Protein AF-B4E7Q7-F1 (afdb_monomer)

pLDDT: mean 87.88, std 17.63, range [42.66, 98.69]

Structure (mmCIF, N/CA/C/O backbone):
data_AF-B4E7Q7-F1
#
_entry.id   AF-B4E7Q7-F1
#
loop_
_atom_site.group_PDB
_atom_site.id
_atom_site.type_symbol
_atom_site.label_atom_id
_atom_site.label_alt_id
_atom_site.label_comp_id
_atom_site.label_asym_id
_atom_site.label_entity_id
_atom_site.label_seq_id
_atom_site.pdbx_PDB_ins_code
_atom_site.Cartn_x
_atom_site.Cartn_y
_atom_site.Cartn_z
_atom_site.occupancy
_atom_site.B_iso_or_equiv
_atom_site.auth_seq_id
_atom_site.auth_comp_id
_atom_site.auth_asym_id
_atom_site.auth_atom_id
_atom_site.pdbx_PDB_model_num
ATOM 1 N N . MET A 1 1 ? 7.189 -8.102 -40.567 1.00 42.66 1 MET A N 1
ATOM 2 C CA . MET A 1 1 ? 6.844 -7.005 -39.635 1.00 42.66 1 MET A CA 1
ATOM 3 C C . MET A 1 1 ? 6.835 -7.563 -38.219 1.00 42.66 1 MET A C 1
ATOM 5 O O . MET A 1 1 ? 5.829 -8.098 -37.774 1.00 42.66 1 MET A O 1
ATOM 9 N N . GLN A 1 2 ? 7.983 -7.545 -37.545 1.00 44.41 2 GLN A N 1
ATOM 10 C CA . GLN A 1 2 ? 8.112 -8.076 -36.191 1.00 44.41 2 GLN A CA 1
ATOM 11 C C . GLN A 1 2 ? 7.715 -6.973 -35.208 1.00 44.41 2 GLN A C 1
ATOM 13 O O . GLN A 1 2 ? 8.458 -6.017 -35.013 1.00 44.41 2 GLN A O 1
ATOM 18 N N . ARG A 1 3 ? 6.519 -7.076 -34.620 1.00 46.75 3 ARG A N 1
ATOM 19 C CA . ARG A 1 3 ? 6.116 -6.253 -33.470 1.00 46.75 3 ARG A CA 1
ATOM 20 C C . ARG A 1 3 ? 6.857 -6.760 -32.231 1.00 46.75 3 ARG A C 1
ATOM 22 O O . ARG A 1 3 ? 6.295 -7.456 -31.395 1.00 46.75 3 ARG A O 1
ATOM 29 N N . GLY A 1 4 ? 8.158 -6.492 -32.180 1.00 58.12 4 GLY A N 1
ATOM 30 C CA . GLY A 1 4 ? 8.983 -6.738 -31.005 1.00 58.12 4 GLY A CA 1
ATOM 31 C C . GLY A 1 4 ? 8.788 -5.620 -29.987 1.00 58.12 4 GLY A C 1
ATOM 32 O O . GLY A 1 4 ? 8.773 -4.445 -30.349 1.00 58.12 4 GLY A O 1
ATOM 33 N N . ARG A 1 5 ? 8.634 -5.991 -28.713 1.00 53.81 5 ARG A N 1
ATOM 34 C CA . ARG A 1 5 ? 8.703 -5.068 -27.572 1.00 53.81 5 ARG A CA 1
ATOM 35 C C . ARG A 1 5 ? 10.038 -4.303 -27.642 1.00 53.81 5 ARG A C 1
ATOM 37 O O . ARG A 1 5 ? 11.059 -4.965 -27.833 1.00 53.81 5 ARG A O 1
ATOM 44 N N . PRO A 1 6 ? 10.070 -2.964 -27.507 1.00 53.81 6 PRO A N 1
ATOM 45 C CA . PRO A 1 6 ? 11.327 -2.224 -27.558 1.00 53.81 6 PRO A CA 1
ATOM 46 C C . PRO A 1 6 ? 12.276 -2.719 -26.460 1.00 53.81 6 PRO A C 1
ATOM 48 O O . PRO A 1 6 ? 11.867 -2.937 -25.315 1.00 53.81 6 PRO A O 1
ATOM 51 N N . ALA A 1 7 ? 13.539 -2.932 -26.832 1.00 47.19 7 ALA A N 1
ATOM 52 C CA . ALA A 1 7 ? 14.590 -3.343 -25.914 1.00 47.19 7 ALA A CA 1
ATOM 53 C C . ALA A 1 7 ? 14.778 -2.256 -24.846 1.00 47.19 7 ALA A C 1
ATOM 55 O O . ALA A 1 7 ? 15.091 -1.116 -25.173 1.00 47.19 7 ALA A O 1
ATOM 56 N N . GLY A 1 8 ? 14.560 -2.614 -23.576 1.00 48.44 8 GLY A N 1
ATOM 57 C CA . GLY A 1 8 ? 14.772 -1.710 -22.443 1.00 48.44 8 GLY A CA 1
ATOM 58 C C . GLY A 1 8 ? 13.516 -1.118 -21.802 1.00 48.44 8 GLY A C 1
ATOM 59 O O . GLY A 1 8 ? 13.586 0.001 -21.307 1.00 48.44 8 GLY A O 1
ATOM 60 N N . THR A 1 9 ? 12.382 -1.831 -21.741 1.00 43.72 9 THR A N 1
ATOM 61 C CA . THR A 1 9 ? 11.231 -1.370 -20.936 1.00 43.72 9 THR A CA 1
ATOM 62 C C . THR A 1 9 ? 11.540 -1.434 -19.426 1.00 43.72 9 THR A C 1
ATOM 64 O O . THR A 1 9 ? 11.082 -2.328 -18.720 1.00 43.72 9 THR A O 1
ATOM 67 N N . ARG A 1 10 ? 12.326 -0.483 -18.914 1.00 53.53 10 ARG A N 1
ATOM 68 C CA . ARG A 1 10 ? 12.101 0.083 -17.580 1.00 53.53 10 ARG A CA 1
ATOM 69 C C . ARG A 1 10 ? 10.935 1.043 -17.781 1.00 53.53 10 ARG A C 1
ATOM 71 O O . ARG A 1 10 ? 11.117 2.104 -18.362 1.00 53.53 10 ARG A O 1
ATOM 78 N N . THR A 1 11 ? 9.724 0.573 -17.512 1.00 51.50 11 THR A N 1
ATOM 79 C CA . THR A 1 11 ? 8.485 1.299 -17.806 1.00 51.50 11 THR A CA 1
ATOM 80 C C . THR A 1 11 ? 8.547 2.699 -17.193 1.00 51.50 11 THR A C 1
ATOM 82 O O . THR A 1 11 ? 8.867 2.854 -16.018 1.00 51.50 11 THR A O 1
ATOM 85 N N . TYR A 1 12 ? 8.318 3.695 -18.040 1.00 53.69 12 TYR A N 1
ATOM 86 C CA . TYR A 1 12 ? 8.517 5.119 -17.807 1.00 53.69 12 TYR A CA 1
ATOM 87 C C . TYR A 1 12 ? 7.319 5.699 -17.049 1.00 53.69 12 TYR A C 1
ATOM 89 O O . TYR A 1 12 ? 6.546 6.446 -17.618 1.00 53.69 12 TYR A O 1
ATOM 97 N N . GLU A 1 13 ? 7.134 5.287 -15.797 1.00 60.00 13 GLU A N 1
ATOM 98 C CA . GLU A 1 13 ? 6.242 5.940 -14.825 1.00 60.00 13 GLU A CA 1
ATOM 99 C C . GLU A 1 13 ? 6.869 5.792 -13.428 1.00 60.00 13 GLU A C 1
ATOM 101 O O . GLU A 1 13 ? 6.316 5.160 -12.528 1.00 60.00 13 GLU A O 1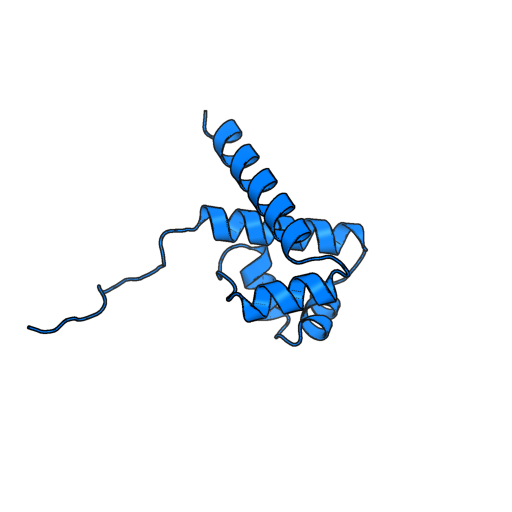
ATOM 106 N N . SER A 1 14 ? 8.095 6.308 -13.264 1.00 76.31 14 SER A N 1
ATOM 107 C CA . SER A 1 14 ? 8.796 6.280 -11.972 1.00 76.31 14 SER A CA 1
ATOM 108 C C . SER A 1 14 ? 8.062 7.082 -10.903 1.00 76.31 14 SER A C 1
ATOM 110 O O . SER A 1 14 ? 8.093 6.688 -9.742 1.00 76.31 14 SER A O 1
ATOM 112 N N . GLU A 1 15 ? 7.386 8.163 -11.292 1.00 89.38 15 GLU A N 1
ATOM 113 C CA . GLU A 1 15 ? 6.668 9.032 -10.358 1.00 89.38 15 GLU A CA 1
ATOM 114 C C . GLU A 1 15 ? 5.390 8.382 -9.821 1.00 89.38 15 GLU A C 1
ATOM 116 O O . GLU A 1 15 ? 5.319 8.204 -8.608 1.00 89.38 15 GLU A O 1
ATOM 121 N N . PRO A 1 16 ? 4.447 7.861 -10.639 1.00 92.75 16 PRO A N 1
ATOM 122 C CA . PRO A 1 16 ? 3.293 7.127 -10.109 1.00 92.75 16 PRO A CA 1
ATOM 123 C C . PRO A 1 16 ? 3.673 5.937 -9.227 1.00 92.75 16 PRO A C 1
ATOM 125 O O . PRO A 1 16 ? 3.037 5.691 -8.202 1.00 92.75 16 PRO A O 1
ATOM 128 N N . ALA A 1 17 ? 4.733 5.204 -9.588 1.00 93.56 17 ALA A N 1
ATOM 129 C CA . ALA A 1 17 ? 5.223 4.104 -8.766 1.00 93.56 17 ALA A CA 1
ATOM 130 C C . ALA A 1 17 ? 5.793 4.595 -7.425 1.00 93.56 17 ALA A C 1
ATOM 132 O O . ALA A 1 17 ? 5.538 3.971 -6.392 1.00 93.56 17 ALA A O 1
ATOM 133 N N . ARG A 1 18 ? 6.547 5.704 -7.425 1.00 95.06 18 ARG A N 1
ATOM 134 C CA . ARG A 1 18 ? 7.096 6.323 -6.212 1.00 95.06 18 ARG A CA 1
ATOM 135 C C . ARG A 1 18 ? 5.988 6.872 -5.323 1.00 95.06 18 ARG A C 1
ATOM 137 O O . ARG A 1 18 ? 5.927 6.472 -4.163 1.00 95.06 18 ARG A O 1
ATOM 144 N N . ALA A 1 19 ? 5.090 7.682 -5.873 1.00 96.62 19 ALA A N 1
ATOM 145 C CA . ALA A 1 19 ? 3.943 8.250 -5.179 1.00 96.62 19 ALA A CA 1
ATOM 146 C C . ALA A 1 19 ? 3.069 7.158 -4.544 1.00 96.62 19 ALA A C 1
ATOM 148 O O . ALA A 1 19 ? 2.747 7.218 -3.356 1.00 96.62 19 ALA A O 1
ATOM 149 N N . PHE A 1 20 ? 2.771 6.086 -5.290 1.00 97.50 20 PHE A N 1
ATOM 150 C CA . PHE A 1 20 ? 2.030 4.944 -4.753 1.00 97.50 20 PHE A CA 1
ATOM 151 C C . PHE A 1 20 ? 2.801 4.256 -3.618 1.00 97.50 20 PHE A C 1
ATOM 153 O O . PHE A 1 20 ? 2.230 3.907 -2.583 1.00 97.50 20 PHE A O 1
ATOM 160 N N . GLY A 1 21 ? 4.109 4.056 -3.797 1.00 97.88 21 GLY A N 1
ATOM 161 C CA . GLY A 1 21 ? 4.979 3.466 -2.786 1.00 97.88 21 GLY A CA 1
ATOM 162 C C . GLY A 1 21 ? 5.007 4.263 -1.481 1.00 97.88 21 GLY A C 1
ATOM 163 O O . GLY A 1 21 ? 4.895 3.670 -0.403 1.00 97.88 21 GLY A O 1
ATOM 164 N N . VAL A 1 22 ? 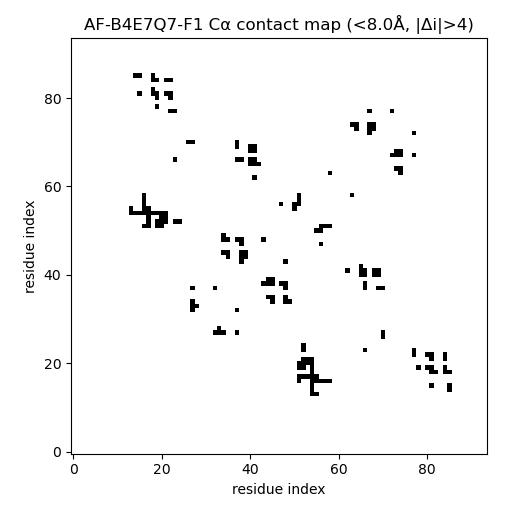5.093 5.593 -1.576 1.00 98.25 22 VAL A N 1
ATOM 165 C CA . VAL A 1 22 ? 5.031 6.510 -0.430 1.00 98.25 22 VAL A CA 1
ATOM 166 C C . VAL A 1 22 ? 3.667 6.420 0.248 1.00 98.25 22 VAL A C 1
ATOM 168 O O . VAL A 1 22 ? 3.625 6.130 1.442 1.00 98.25 22 VAL A O 1
ATOM 171 N N . ALA A 1 23 ? 2.565 6.523 -0.501 1.00 98.50 23 ALA A N 1
ATOM 172 C CA . ALA A 1 23 ? 1.211 6.425 0.050 1.00 98.50 23 ALA A CA 1
ATOM 173 C C . ALA A 1 23 ? 0.976 5.104 0.812 1.00 98.50 23 ALA A C 1
ATOM 175 O O . ALA A 1 23 ? 0.426 5.094 1.917 1.00 98.50 23 ALA A O 1
ATOM 176 N N . VAL A 1 24 ? 1.446 3.972 0.269 1.00 98.69 24 VAL A N 1
ATOM 177 C CA . VAL A 1 24 ? 1.392 2.671 0.960 1.00 98.69 24 VAL A CA 1
ATOM 178 C C . VAL A 1 24 ? 2.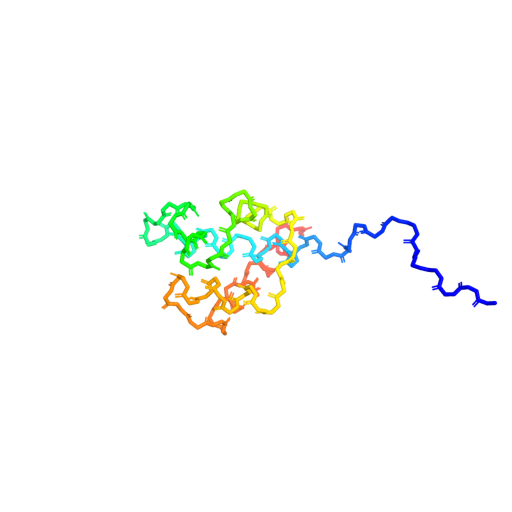221 2.687 2.239 1.00 98.69 24 VAL A C 1
ATOM 180 O O . VAL A 1 24 ? 1.753 2.226 3.283 1.00 98.69 24 VAL A O 1
ATOM 183 N N . ARG A 1 25 ? 3.453 3.202 2.173 1.00 98.69 25 ARG A N 1
ATOM 184 C CA . ARG A 1 25 ? 4.360 3.255 3.320 1.00 98.69 25 ARG A CA 1
ATOM 185 C C . ARG A 1 25 ? 3.784 4.113 4.441 1.00 98.69 25 ARG A C 1
ATOM 187 O O . ARG A 1 25 ? 3.797 3.664 5.584 1.00 98.69 25 ARG A O 1
ATOM 194 N N . GLU A 1 26 ? 3.274 5.297 4.125 1.00 98.50 26 GLU A N 1
ATOM 195 C CA . GLU A 1 26 ? 2.672 6.218 5.088 1.00 98.50 26 GLU A CA 1
ATOM 196 C C . GLU A 1 26 ? 1.464 5.586 5.770 1.00 98.50 26 GLU A C 1
ATOM 198 O O . GLU A 1 26 ? 1.456 5.461 6.999 1.00 98.50 26 GLU A O 1
ATOM 203 N N . ALA A 1 27 ? 0.508 5.076 4.985 1.00 98.44 27 ALA A N 1
ATOM 204 C CA . ALA A 1 27 ? -0.678 4.398 5.499 1.00 98.44 27 ALA A CA 1
ATOM 205 C C . ALA A 1 27 ? -0.317 3.195 6.384 1.00 98.44 27 ALA A C 1
ATOM 207 O O . ALA A 1 27 ? -0.937 2.978 7.429 1.00 98.44 27 ALA A O 1
ATOM 208 N N . ARG A 1 28 ? 0.716 2.430 6.003 1.00 98.50 28 ARG A N 1
ATOM 209 C CA . ARG A 1 28 ? 1.230 1.310 6.797 1.00 98.50 28 ARG A CA 1
ATOM 210 C C . ARG A 1 28 ? 1.818 1.790 8.124 1.00 98.50 28 ARG A C 1
ATOM 212 O O . ARG A 1 28 ? 1.508 1.230 9.176 1.00 98.50 28 ARG A O 1
ATOM 219 N N . THR A 1 29 ? 2.690 2.797 8.091 1.00 98.31 29 THR A N 1
ATOM 220 C CA . THR A 1 29 ? 3.370 3.298 9.295 1.00 98.31 29 THR A CA 1
ATOM 221 C C . THR A 1 29 ? 2.436 4.032 10.249 1.00 98.31 29 THR A C 1
ATOM 223 O O . THR A 1 29 ? 2.614 3.898 11.456 1.00 98.31 29 THR A O 1
ATOM 226 N N . ALA A 1 30 ? 1.404 4.712 9.743 1.00 97.81 30 ALA A N 1
ATOM 227 C CA . ALA A 1 30 ? 0.369 5.348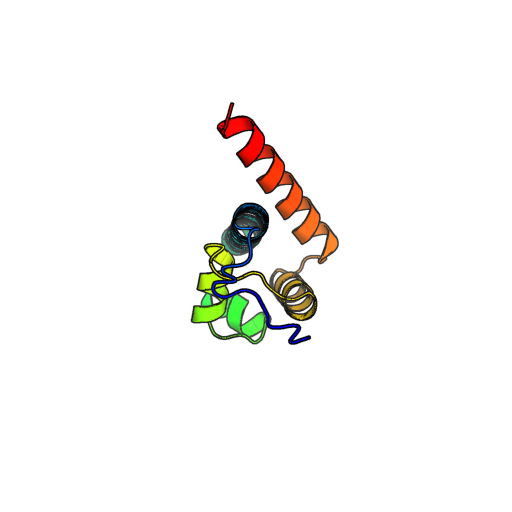 10.559 1.00 97.81 30 ALA A CA 1
ATOM 228 C C . ALA A 1 30 ? -0.407 4.331 11.417 1.00 97.81 30 ALA A C 1
ATOM 230 O O . ALA A 1 30 ? -0.877 4.658 12.501 1.00 97.81 30 ALA A O 1
ATOM 231 N N . GLN A 1 31 ? -0.488 3.079 10.958 1.00 96.25 31 GLN A N 1
ATOM 232 C CA . GLN A 1 31 ? -1.095 1.961 11.686 1.00 96.25 31 GLN A CA 1
ATOM 233 C C . GLN A 1 31 ? -0.087 1.167 12.537 1.00 96.25 31 GLN A C 1
ATOM 235 O O . GLN A 1 31 ? -0.448 0.154 13.132 1.00 96.25 31 GLN A O 1
ATOM 240 N N . GLY A 1 32 ? 1.190 1.568 12.574 1.00 97.31 32 GLY A N 1
ATOM 241 C CA . GLY A 1 32 ? 2.244 0.839 13.288 1.00 97.31 32 GLY A CA 1
ATOM 242 C C . GLY A 1 32 ? 2.569 -0.539 12.696 1.00 97.31 32 GLY A C 1
ATOM 243 O O . GLY A 1 32 ? 3.195 -1.365 13.359 1.00 97.31 32 GLY A O 1
ATOM 244 N N . LEU A 1 33 ? 2.153 -0.813 11.455 1.00 97.44 33 LEU A N 1
ATOM 245 C CA . LEU A 1 33 ? 2.335 -2.119 10.828 1.00 97.44 33 LEU A CA 1
ATOM 246 C C . LEU A 1 33 ? 3.770 -2.295 10.327 1.00 97.44 33 LEU A C 1
ATOM 248 O O . LEU A 1 33 ? 4.317 -1.451 9.611 1.00 97.44 33 LEU A O 1
ATOM 252 N N . ALA A 1 34 ? 4.370 -3.446 10.627 1.00 98.06 34 ALA A N 1
ATOM 253 C CA . ALA A 1 34 ? 5.600 -3.860 9.968 1.00 98.06 34 ALA A CA 1
ATOM 254 C C . ALA A 1 34 ? 5.328 -4.217 8.497 1.00 98.06 34 ALA A C 1
ATOM 256 O O . ALA A 1 34 ? 4.254 -4.690 8.129 1.00 98.06 34 ALA A O 1
ATOM 257 N N . GLN A 1 35 ? 6.338 -4.038 7.649 1.00 97.69 35 GLN A N 1
ATOM 258 C CA . GLN A 1 35 ? 6.242 -4.346 6.220 1.00 97.69 35 GLN A CA 1
ATOM 259 C C . GLN A 1 35 ? 5.898 -5.822 5.948 1.00 97.69 35 GLN A C 1
ATOM 261 O O . GLN A 1 35 ? 5.189 -6.131 4.996 1.00 97.69 35 GLN A O 1
ATOM 266 N N . GLU A 1 36 ? 6.401 -6.733 6.783 1.00 98.38 36 GLU A N 1
ATOM 267 C CA . GLU A 1 36 ? 6.095 -8.165 6.709 1.00 98.38 36 GLU A CA 1
ATOM 268 C C . GLU A 1 36 ? 4.616 -8.455 6.975 1.00 98.38 36 GLU A C 1
ATOM 270 O O . GLU A 1 36 ? 4.011 -9.212 6.223 1.00 98.38 36 GLU A O 1
ATOM 275 N N . VAL A 1 37 ? 4.018 -7.769 7.953 1.00 98.50 37 VAL A N 1
ATOM 276 C CA . VAL A 1 37 ? 2.599 -7.925 8.302 1.00 98.50 37 VAL A CA 1
ATOM 277 C C . VAL A 1 37 ? 1.708 -7.494 7.139 1.00 98.50 37 VAL A C 1
ATOM 279 O O . VAL A 1 37 ? 0.824 -8.242 6.727 1.00 98.50 37 VAL A O 1
ATOM 282 N N . LEU A 1 38 ? 1.971 -6.327 6.542 1.00 98.56 38 LEU A N 1
ATOM 283 C CA . LEU A 1 38 ? 1.195 -5.888 5.380 1.00 98.56 38 LEU A CA 1
ATOM 284 C C . LEU A 1 38 ? 1.405 -6.817 4.174 1.00 98.56 38 LEU A C 1
ATOM 286 O O . LEU A 1 38 ? 0.469 -7.076 3.419 1.00 98.56 38 LEU A O 1
ATOM 290 N N . ALA A 1 39 ? 2.621 -7.332 3.977 1.00 98.50 39 ALA A N 1
ATOM 291 C CA . ALA A 1 39 ? 2.904 -8.265 2.891 1.00 98.50 39 ALA A CA 1
ATOM 292 C C . ALA A 1 39 ? 2.123 -9.576 3.050 1.00 98.50 39 ALA A C 1
ATOM 294 O O . ALA A 1 39 ? 1.550 -10.055 2.073 1.00 98.50 39 ALA A O 1
ATOM 295 N N . GLU A 1 40 ? 2.041 -10.111 4.270 1.00 98.38 40 GLU A N 1
ATOM 296 C CA . GLU A 1 40 ? 1.233 -11.286 4.601 1.00 98.38 40 GLU A CA 1
ATOM 297 C C . GLU A 1 40 ? -0.259 -11.033 4.341 1.00 98.38 40 GLU A C 1
ATOM 299 O O . GLU A 1 40 ? -0.898 -11.801 3.622 1.00 98.38 40 GLU A O 1
ATOM 304 N N . GLN A 1 41 ? -0.799 -9.910 4.823 1.00 97.75 41 GLN A N 1
ATOM 305 C CA . GLN A 1 41 ? -2.199 -9.523 4.603 1.00 97.75 41 GLN A CA 1
ATOM 306 C C . GLN A 1 41 ? -2.527 -9.321 3.116 1.00 97.75 41 GLN A C 1
ATOM 308 O O . GLN A 1 41 ? -3.591 -9.721 2.636 1.00 97.75 41 GLN A O 1
ATOM 313 N N . ALA A 1 42 ? -1.594 -8.740 2.362 1.00 97.56 42 ALA A N 1
ATOM 314 C CA . ALA A 1 42 ? -1.687 -8.600 0.916 1.00 97.56 42 ALA A CA 1
ATOM 315 C C . ALA A 1 42 ? -1.327 -9.901 0.173 1.00 97.56 42 ALA A C 1
ATOM 317 O O . ALA A 1 42 ? -1.464 -9.948 -1.046 1.00 97.56 42 ALA A O 1
ATOM 318 N N . GLY A 1 43 ? -0.895 -10.958 0.871 1.00 97.69 43 GLY A N 1
ATOM 319 C CA . GLY A 1 43 ? -0.426 -12.255 0.371 1.00 97.69 43 GLY A CA 1
ATOM 320 C C . GLY A 1 43 ? 0.643 -12.166 -0.723 1.00 97.69 43 GLY A C 1
ATOM 321 O O . GLY A 1 43 ? 0.529 -12.813 -1.771 1.00 97.69 43 GLY A O 1
ATOM 322 N N . ILE A 1 44 ? 1.659 -11.340 -0.490 1.00 97.62 44 ILE A N 1
ATOM 323 C CA . ILE A 1 44 ? 2.865 -11.231 -1.312 1.00 97.62 44 ILE A CA 1
ATOM 324 C C . ILE A 1 44 ? 4.117 -11.399 -0.451 1.00 97.62 44 ILE A C 1
ATOM 326 O O . ILE A 1 44 ? 4.083 -11.273 0.767 1.00 97.62 44 ILE A O 1
ATOM 330 N N . ALA A 1 45 ? 5.261 -11.641 -1.089 1.00 98.12 45 ALA A N 1
ATOM 331 C CA . ALA A 1 45 ? 6.533 -11.653 -0.378 1.00 98.12 45 ALA A CA 1
ATOM 332 C C . ALA A 1 45 ? 6.860 -10.269 0.214 1.00 98.12 45 ALA A C 1
ATOM 334 O O . ALA A 1 45 ? 6.725 -9.250 -0.470 1.00 98.12 45 ALA A O 1
ATOM 335 N N . ARG A 1 46 ? 7.410 -10.237 1.437 1.00 98.00 46 ARG A N 1
ATOM 336 C CA . ARG A 1 46 ? 7.948 -9.022 2.083 1.00 98.00 46 ARG A CA 1
ATOM 337 C C . ARG A 1 46 ? 8.865 -8.229 1.149 1.00 98.00 46 ARG A C 1
ATOM 339 O O . ARG A 1 46 ? 8.772 -7.007 1.068 1.00 98.00 46 ARG A O 1
ATOM 346 N N . SER A 1 47 ? 9.752 -8.916 0.426 1.00 97.50 47 SER A N 1
ATOM 347 C CA . SER A 1 47 ? 10.666 -8.283 -0.531 1.00 97.50 47 SER A CA 1
ATOM 348 C C . SER A 1 47 ? 9.917 -7.557 -1.650 1.00 97.50 47 SER A C 1
ATOM 350 O O . SER A 1 47 ? 10.326 -6.463 -2.024 1.00 97.50 47 SER A O 1
ATOM 352 N N . HIS A 1 48 ? 8.801 -8.111 -2.134 1.00 97.31 48 HIS A N 1
ATOM 353 C CA . HIS A 1 48 ? 7.963 -7.474 -3.147 1.00 97.31 48 HIS A CA 1
ATOM 354 C C . HIS A 1 48 ? 7.254 -6.236 -2.591 1.00 97.31 48 HIS A C 1
ATOM 356 O O . HIS A 1 48 ? 7.318 -5.191 -3.228 1.00 97.31 48 HIS A O 1
ATOM 362 N N . MET A 1 49 ? 6.701 -6.311 -1.372 1.00 98.31 49 MET A N 1
ATOM 363 C CA . MET A 1 49 ? 6.156 -5.133 -0.678 1.00 98.31 49 MET A CA 1
ATOM 364 C C . MET A 1 49 ? 7.196 -4.010 -0.586 1.00 98.31 49 MET A C 1
ATOM 366 O O . MET A 1 49 ? 6.893 -2.849 -0.813 1.00 98.31 49 MET A O 1
ATOM 370 N N . GLY A 1 50 ? 8.461 -4.359 -0.335 1.00 97.88 50 GLY A N 1
ATOM 371 C CA . GLY A 1 50 ? 9.528 -3.364 -0.209 1.00 97.88 50 GLY A CA 1
ATOM 372 C C . GLY A 1 50 ? 9.876 -2.687 -1.520 1.00 97.88 50 GLY A C 1
ATOM 373 O O . GLY A 1 50 ? 10.170 -1.500 -1.527 1.00 97.88 50 GLY A O 1
ATOM 374 N N . LYS A 1 51 ? 9.850 -3.436 -2.625 1.00 96.62 51 LYS A N 1
ATOM 375 C CA . LYS A 1 51 ? 10.046 -2.867 -3.962 1.00 96.62 51 LYS A CA 1
ATOM 376 C C . LYS A 1 51 ? 8.908 -1.914 -4.329 1.00 96.62 51 LYS A C 1
ATOM 378 O O . LYS A 1 51 ? 9.167 -0.891 -4.946 1.00 96.62 51 LYS A O 1
ATOM 383 N N . ILE A 1 52 ? 7.681 -2.227 -3.912 1.00 97.06 52 ILE A N 1
ATOM 384 C CA . ILE A 1 52 ? 6.510 -1.362 -4.107 1.00 97.06 52 ILE A CA 1
ATOM 385 C C . ILE A 1 52 ? 6.650 -0.079 -3.285 1.00 97.06 52 ILE A C 1
ATOM 387 O O . ILE A 1 52 ? 6.583 0.998 -3.856 1.00 97.06 52 ILE A O 1
ATOM 391 N N . GLU A 1 53 ? 6.943 -0.172 -1.983 1.00 97.75 53 GLU A N 1
ATOM 392 C CA . GLU A 1 53 ? 7.120 1.010 -1.115 1.00 97.75 53 GLU A CA 1
ATOM 393 C C . GLU A 1 53 ? 8.270 1.936 -1.550 1.00 97.75 53 GLU A C 1
ATOM 395 O O . GLU A 1 53 ? 8.290 3.106 -1.184 1.00 97.75 53 GLU A O 1
ATOM 400 N N . ARG A 1 54 ? 9.240 1.425 -2.320 1.00 96.00 54 ARG A N 1
ATOM 401 C CA . ARG A 1 54 ? 10.338 2.216 -2.902 1.00 96.00 54 ARG A CA 1
ATOM 402 C C . ARG A 1 54 ? 10.074 2.688 -4.336 1.00 96.00 54 ARG A C 1
ATOM 404 O O . ARG A 1 54 ? 10.962 3.286 -4.932 1.00 96.00 54 ARG A O 1
ATOM 411 N N . GLY A 1 55 ? 8.912 2.381 -4.915 1.00 94.31 55 GLY A N 1
ATOM 412 C CA . GLY A 1 55 ? 8.588 2.716 -6.306 1.00 94.31 55 GLY A CA 1
ATOM 413 C C . GLY A 1 55 ? 9.398 1.950 -7.358 1.00 94.31 55 GLY A C 1
ATOM 414 O O . GLY A 1 55 ? 9.379 2.292 -8.534 1.00 94.31 55 GLY A O 1
ATOM 415 N N . GLU A 1 56 ? 10.104 0.884 -6.975 1.00 93.00 56 GLU A N 1
ATOM 416 C CA . GLU A 1 56 ? 10.8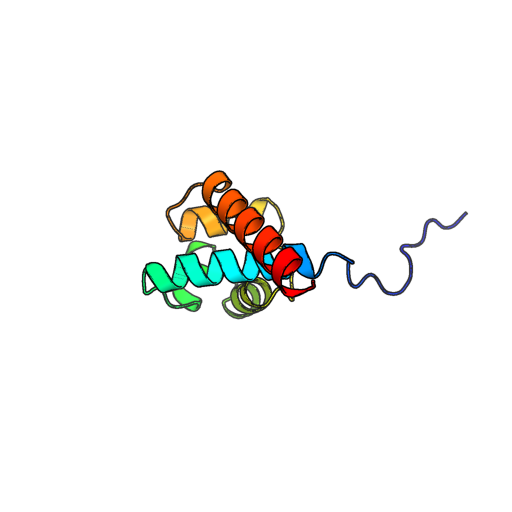83 0.053 -7.904 1.00 93.00 56 GLU A CA 1
ATOM 417 C C . GLU A 1 56 ? 9.977 -0.848 -8.758 1.00 93.00 56 GLU A C 1
ATOM 419 O O . GLU A 1 56 ? 10.392 -1.342 -9.807 1.00 93.00 56 GLU A O 1
ATOM 424 N N . HIS A 1 57 ? 8.757 -1.115 -8.283 1.00 91.12 57 HIS A N 1
ATOM 425 C CA . HIS A 1 57 ? 7.781 -1.999 -8.910 1.00 91.12 57 HIS A CA 1
ATOM 426 C C . HIS A 1 57 ? 6.394 -1.354 -8.918 1.00 91.12 57 HIS A C 1
ATOM 428 O O . HIS A 1 57 ? 5.837 -1.084 -7.855 1.00 91.12 57 HIS A O 1
ATOM 434 N N . MET A 1 58 ? 5.798 -1.226 -10.107 1.00 91.31 58 MET A N 1
ATOM 435 C CA . MET A 1 58 ? 4.400 -0.822 -10.237 1.00 91.31 58 MET A CA 1
ATOM 436 C C . MET A 1 58 ? 3.473 -2.018 -9.952 1.00 91.31 58 MET A C 1
ATOM 438 O O . MET A 1 58 ? 3.556 -3.033 -10.657 1.00 91.31 58 MET A O 1
ATOM 442 N N . PRO A 1 59 ? 2.600 -1.955 -8.933 1.00 93.62 59 PRO A N 1
ATOM 443 C CA . PRO A 1 59 ? 1.646 -3.022 -8.662 1.00 93.62 59 PRO A CA 1
ATOM 444 C C . PRO A 1 59 ? 0.575 -3.112 -9.751 1.00 93.62 59 PRO A C 1
ATOM 446 O O . PRO A 1 59 ? 0.155 -2.122 -10.343 1.00 93.62 59 PRO A O 1
ATOM 449 N N . THR A 1 60 ? 0.076 -4.324 -9.986 1.00 95.31 60 THR A N 1
ATOM 450 C CA . THR A 1 60 ? -1.122 -4.528 -10.809 1.00 95.31 60 THR A CA 1
ATOM 451 C C . THR A 1 60 ? -2.378 -4.146 -10.026 1.00 95.31 60 THR A C 1
ATOM 453 O O . THR A 1 60 ? -2.366 -4.139 -8.795 1.00 95.31 60 THR A O 1
ATOM 456 N N . LEU A 1 61 ? -3.502 -3.933 -10.718 1.00 97.00 61 LEU A N 1
ATOM 457 C CA . LEU A 1 61 ? -4.794 -3.648 -10.078 1.00 97.00 61 LEU A CA 1
ATOM 458 C C . LEU A 1 61 ? -5.160 -4.669 -8.986 1.00 97.00 61 LEU A C 1
ATOM 460 O O . LEU A 1 61 ? -5.595 -4.295 -7.900 1.00 97.00 61 LEU A O 1
ATOM 464 N N . VAL A 1 62 ? -4.932 -5.962 -9.242 1.00 97.75 62 VAL A N 1
ATOM 465 C CA . VAL A 1 62 ? -5.168 -7.028 -8.253 1.00 97.75 62 VAL A CA 1
ATOM 466 C C . VAL A 1 62 ? -4.355 -6.788 -6.984 1.00 97.75 62 VAL A C 1
ATOM 468 O O . VAL A 1 62 ? -4.852 -7.001 -5.880 1.00 97.75 62 VAL A O 1
ATOM 471 N N . LEU A 1 63 ? -3.107 -6.348 -7.129 1.00 97.69 63 LEU A N 1
ATOM 472 C CA . LEU A 1 63 ? -2.241 -6.100 -5.991 1.00 97.69 63 LEU A CA 1
ATOM 473 C C . LEU A 1 63 ? -2.633 -4.826 -5.238 1.00 97.69 63 LEU A C 1
ATOM 475 O O . LEU A 1 63 ? -2.654 -4.855 -4.014 1.00 97.69 63 LEU A O 1
ATOM 479 N N . ILE A 1 64 ? -3.037 -3.767 -5.944 1.00 98.50 64 ILE A N 1
ATOM 480 C CA . ILE A 1 64 ? -3.578 -2.542 -5.333 1.00 98.50 64 ILE A CA 1
ATOM 481 C C . ILE A 1 64 ? -4.779 -2.877 -4.438 1.00 98.50 64 ILE A C 1
ATOM 483 O O . ILE A 1 64 ? -4.805 -2.492 -3.271 1.00 98.50 64 ILE A O 1
ATOM 487 N N . LEU A 1 65 ? -5.735 -3.671 -4.936 1.00 98.69 65 LEU A N 1
ATOM 488 C CA . LEU A 1 65 ? -6.910 -4.092 -4.161 1.00 98.69 65 LEU A CA 1
ATOM 489 C C . LEU A 1 65 ? -6.532 -4.903 -2.910 1.00 98.69 65 LEU A C 1
ATOM 491 O O . LEU A 1 65 ? -7.139 -4.738 -1.852 1.00 98.69 65 LEU A O 1
ATOM 495 N N . ARG A 1 66 ? -5.522 -5.776 -3.011 1.00 98.56 66 ARG A N 1
ATOM 496 C CA . ARG A 1 66 ? -5.036 -6.587 -1.880 1.00 98.56 66 ARG A CA 1
ATOM 497 C C . ARG A 1 66 ? -4.299 -5.747 -0.843 1.00 98.56 66 ARG A C 1
ATOM 499 O O . ARG A 1 66 ? -4.505 -5.962 0.347 1.00 98.56 66 ARG A O 1
ATOM 506 N N . ILE A 1 67 ? -3.478 -4.795 -1.285 1.00 98.69 67 ILE A N 1
ATOM 507 C CA . ILE A 1 67 ? -2.768 -3.861 -0.407 1.00 98.69 67 ILE A CA 1
ATOM 508 C C . ILE A 1 67 ? -3.770 -2.975 0.332 1.00 98.69 67 ILE A C 1
ATOM 510 O O . ILE A 1 67 ? -3.703 -2.903 1.553 1.00 98.69 67 ILE A O 1
ATOM 514 N N . ALA A 1 68 ? -4.742 -2.385 -0.369 1.00 98.62 68 ALA A N 1
ATOM 515 C CA . ALA A 1 68 ? -5.790 -1.577 0.254 1.00 98.62 68 ALA A CA 1
ATOM 516 C C . ALA A 1 68 ? -6.574 -2.377 1.309 1.00 98.62 68 ALA A C 1
ATOM 518 O O . ALA A 1 68 ? -6.759 -1.916 2.433 1.00 98.62 68 ALA A O 1
ATOM 519 N N . LYS A 1 69 ? -6.936 -3.630 0.990 1.00 98.38 69 LYS A N 1
ATOM 520 C CA . LYS A 1 69 ? -7.563 -4.541 1.957 1.00 98.38 69 LYS A CA 1
ATOM 521 C C . LYS A 1 69 ? -6.674 -4.795 3.181 1.00 98.38 69 LYS A C 1
ATOM 523 O O . LYS A 1 69 ? -7.191 -4.782 4.293 1.00 98.38 69 LYS A O 1
ATOM 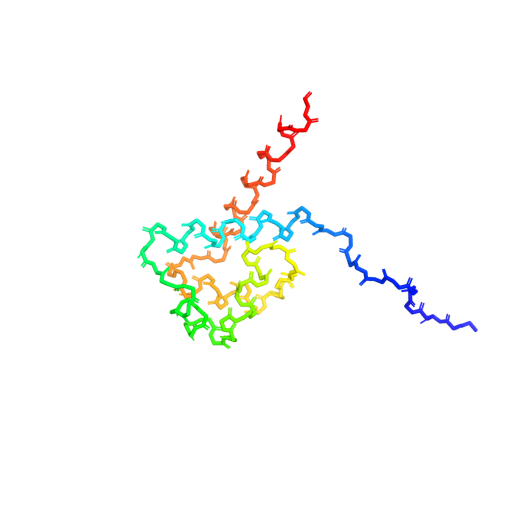528 N N . GLY A 1 70 ? -5.374 -5.030 2.990 1.00 98.00 70 GLY A N 1
ATOM 529 C CA . GLY A 1 70 ? -4.420 -5.215 4.092 1.00 98.00 70 GLY A CA 1
ATOM 530 C C . GLY A 1 70 ? -4.268 -3.965 4.963 1.00 98.00 70 GLY A C 1
ATOM 531 O O . GLY A 1 70 ? -4.246 -4.061 6.181 1.00 98.00 70 GLY A O 1
ATOM 532 N N . LEU A 1 71 ? -4.287 -2.784 4.345 1.00 98.31 71 LEU A N 1
ATOM 533 C CA . LEU A 1 71 ? -4.292 -1.486 5.025 1.00 98.31 71 LEU A CA 1
ATOM 534 C C . LEU A 1 71 ? -5.641 -1.131 5.670 1.00 98.31 71 LEU A C 1
ATOM 536 O O . LEU A 1 71 ? -5.749 -0.072 6.283 1.00 98.31 71 LEU A O 1
ATOM 540 N N . GLY A 1 72 ? -6.682 -1.953 5.510 1.00 97.81 72 GLY A N 1
ATOM 541 C CA . GLY A 1 72 ? -8.010 -1.664 6.051 1.00 97.81 72 GLY A CA 1
ATOM 542 C C . GLY A 1 72 ? -8.697 -0.448 5.417 1.00 97.81 72 GLY A C 1
ATOM 543 O O . GLY A 1 72 ? -9.586 0.133 6.035 1.00 97.81 72 GLY A O 1
ATOM 544 N N . CYS A 1 73 ? -8.311 -0.053 4.200 1.00 98.19 73 CYS A N 1
ATOM 545 C CA . CYS A 1 73 ? -8.887 1.085 3.484 1.00 98.19 73 CYS A CA 1
ATOM 546 C C . CYS A 1 73 ? -9.471 0.678 2.122 1.00 98.19 73 CYS A C 1
ATOM 548 O O . CYS A 1 73 ? -9.280 -0.437 1.627 1.00 98.19 73 CYS A O 1
ATOM 550 N N . SER A 1 74 ? -10.228 1.583 1.498 1.00 98.44 74 SER A N 1
ATOM 551 C CA . SER A 1 74 ? -10.682 1.377 0.123 1.00 98.44 74 SER A CA 1
ATOM 552 C C . SER A 1 74 ? -9.539 1.647 -0.858 1.00 98.44 74 SER A C 1
ATOM 554 O O . SER A 1 74 ? -8.690 2.507 -0.625 1.00 98.44 74 SER A O 1
ATOM 556 N N . ALA A 1 75 ? -9.541 0.960 -2.002 1.00 98.31 75 ALA A N 1
ATOM 557 C CA . ALA A 1 75 ? -8.576 1.264 -3.058 1.00 98.31 75 ALA A CA 1
ATOM 558 C C . ALA A 1 75 ? -8.721 2.706 -3.567 1.00 98.31 75 ALA A C 1
ATOM 560 O O . ALA A 1 75 ? -7.720 3.327 -3.885 1.00 98.31 75 ALA A O 1
ATOM 561 N N . ALA A 1 76 ? -9.936 3.266 -3.565 1.00 98.44 76 ALA A N 1
ATOM 562 C CA . ALA A 1 76 ? -10.160 4.670 -3.902 1.00 98.44 76 ALA A CA 1
ATOM 563 C C . ALA A 1 76 ? -9.427 5.623 -2.942 1.00 98.44 76 ALA A C 1
ATOM 565 O O . ALA A 1 76 ? -8.791 6.563 -3.399 1.00 98.44 76 ALA A O 1
ATOM 566 N N . ALA A 1 77 ? -9.453 5.357 -1.631 1.00 98.44 77 ALA A N 1
ATOM 567 C CA . ALA A 1 77 ? -8.713 6.160 -0.656 1.00 98.44 77 ALA A CA 1
ATOM 568 C C . ALA A 1 77 ? -7.193 6.046 -0.853 1.00 98.44 77 ALA A C 1
ATOM 570 O O . ALA A 1 77 ? -6.485 7.043 -0.764 1.00 98.44 77 ALA A O 1
ATOM 571 N N . LEU A 1 78 ? -6.696 4.844 -1.165 1.00 98.44 78 LEU A N 1
ATOM 572 C CA . LEU A 1 78 ? -5.277 4.637 -1.461 1.00 98.44 78 LEU A CA 1
ATOM 573 C C . LEU A 1 78 ? -4.841 5.354 -2.751 1.00 98.44 78 LEU A C 1
ATOM 575 O O . LEU A 1 78 ? -3.752 5.923 -2.796 1.00 98.44 78 LEU A O 1
ATOM 579 N N . MET A 1 79 ? -5.689 5.359 -3.784 1.00 98.12 79 MET A N 1
ATOM 580 C CA . MET A 1 79 ? -5.43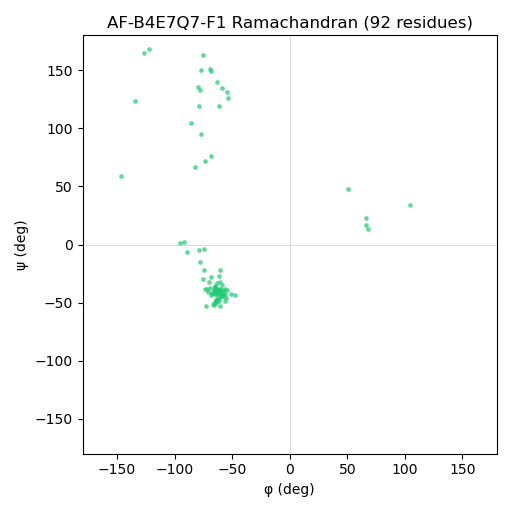0 6.104 -5.019 1.00 98.12 79 MET A CA 1
ATOM 581 C C . MET A 1 79 ? -5.473 7.617 -4.786 1.00 98.12 79 MET A C 1
ATOM 583 O O . MET A 1 79 ? -4.572 8.304 -5.242 1.00 98.12 79 MET A O 1
ATOM 587 N N . ALA A 1 80 ? -6.423 8.126 -3.998 1.00 98.38 80 ALA A N 1
ATOM 588 C CA . ALA A 1 80 ? -6.467 9.545 -3.638 1.00 98.38 80 ALA A CA 1
ATOM 589 C C . ALA A 1 80 ? -5.204 9.991 -2.873 1.00 98.38 80 ALA A C 1
ATOM 591 O O . ALA A 1 80 ? -4.658 11.056 -3.138 1.00 98.38 80 ALA A O 1
ATOM 592 N N . ALA A 1 81 ? -4.691 9.155 -1.962 1.00 98.00 81 ALA A N 1
ATOM 593 C CA . ALA A 1 81 ? -3.410 9.415 -1.300 1.00 98.00 81 ALA A CA 1
ATOM 594 C C . ALA A 1 81 ? -2.227 9.385 -2.286 1.00 98.00 81 ALA A C 1
ATOM 596 O O . ALA A 1 81 ? -1.299 10.172 -2.162 1.00 98.00 81 ALA A O 1
ATOM 597 N N . THR A 1 82 ? -2.274 8.504 -3.287 1.00 97.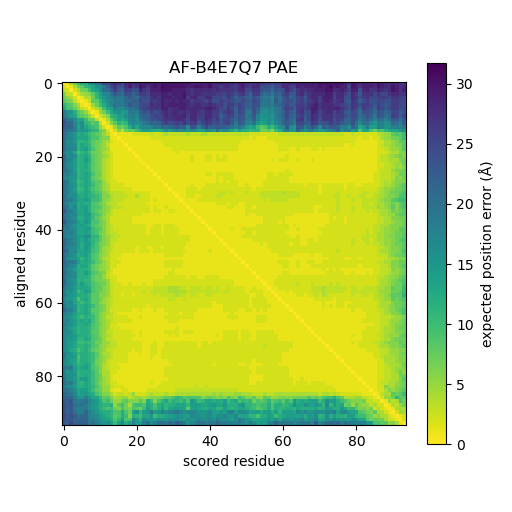44 82 THR A N 1
ATOM 598 C CA . THR A 1 82 ? -1.267 8.454 -4.359 1.00 97.44 82 THR A CA 1
ATOM 599 C C . THR A 1 82 ? -1.289 9.725 -5.216 1.00 97.44 82 THR A C 1
ATOM 601 O O . THR A 1 82 ? -0.237 10.259 -5.543 1.00 97.44 82 THR A O 1
ATOM 604 N N . GLU A 1 83 ? -2.473 10.233 -5.560 1.00 97.06 83 GLU A N 1
ATOM 605 C CA . GLU A 1 83 ? -2.645 11.492 -6.301 1.00 97.06 83 GLU A CA 1
ATOM 606 C C . GLU A 1 83 ? -2.127 12.698 -5.505 1.00 97.06 83 GLU A C 1
ATOM 608 O O . GLU A 1 83 ? -1.470 13.566 -6.075 1.00 97.06 83 GLU A O 1
ATOM 613 N N . ALA A 1 84 ? -2.356 12.726 -4.187 1.00 96.44 84 ALA A N 1
ATOM 614 C CA . ALA A 1 84 ? -1.800 13.762 -3.316 1.00 96.44 84 ALA A CA 1
ATOM 615 C C . ALA A 1 84 ? -0.262 13.763 -3.359 1.00 96.44 84 ALA A C 1
ATOM 617 O O . ALA A 1 84 ? 0.342 14.814 -3.560 1.00 96.44 84 ALA A O 1
ATOM 618 N N . GLN A 1 85 ? 0.357 12.581 -3.280 1.00 95.56 85 GLN A N 1
ATOM 619 C CA . GLN A 1 85 ? 1.810 12.432 -3.394 1.00 95.56 85 GLN A CA 1
ATOM 620 C C . GLN A 1 85 ? 2.334 12.921 -4.753 1.00 95.56 85 GLN A C 1
ATOM 622 O O . GLN A 1 85 ? 3.323 13.639 -4.790 1.00 95.56 85 GLN A O 1
ATOM 627 N N . LEU A 1 86 ? 1.647 12.624 -5.864 1.00 90.44 86 LEU A N 1
ATOM 628 C CA . LEU A 1 86 ? 2.029 13.140 -7.189 1.00 90.44 86 LEU A CA 1
ATOM 629 C C . LEU A 1 86 ? 2.056 14.675 -7.237 1.00 90.44 86 LEU A C 1
ATOM 631 O O . LEU A 1 86 ? 2.998 15.249 -7.773 1.00 90.44 86 LEU A O 1
ATOM 635 N N . SER A 1 87 ? 1.062 15.336 -6.638 1.00 83.88 87 SER A N 1
ATOM 636 C CA . SER A 1 87 ? 1.003 16.804 -6.620 1.00 83.88 87 SER A CA 1
ATOM 637 C C . SER A 1 87 ? 2.106 17.454 -5.774 1.00 83.88 87 SER A C 1
ATOM 639 O O . SER A 1 87 ? 2.519 18.574 -6.058 1.00 83.88 87 SER A O 1
ATOM 641 N N . GLU A 1 88 ? 2.605 16.772 -4.738 1.00 75.00 88 GLU A N 1
ATOM 642 C CA . GLU A 1 88 ? 3.720 17.267 -3.919 1.00 75.00 88 GLU A CA 1
ATOM 643 C C . GLU A 1 88 ? 5.048 17.206 -4.687 1.00 75.00 88 GLU A C 1
ATOM 645 O O . GLU A 1 88 ? 5.833 18.149 -4.627 1.00 75.00 88 GLU A O 1
ATOM 650 N N . GLU A 1 89 ? 5.264 16.153 -5.482 1.00 67.62 89 GLU A N 1
ATOM 651 C CA . GLU A 1 89 ? 6.464 16.017 -6.321 1.00 67.62 89 GLU A CA 1
ATOM 652 C C . GLU A 1 89 ? 6.546 17.097 -7.412 1.00 67.62 89 GLU A C 1
ATOM 654 O O . GLU A 1 89 ? 7.634 17.604 -7.684 1.00 67.62 89 GLU A O 1
ATOM 659 N N . GLU A 1 90 ? 5.409 17.474 -8.005 1.00 69.31 90 GLU A N 1
ATOM 660 C CA . GLU A 1 90 ? 5.335 18.547 -9.006 1.00 69.31 90 GLU A CA 1
ATOM 661 C C . GLU A 1 90 ? 5.691 19.919 -8.408 1.00 69.31 90 GLU A C 1
ATOM 663 O O . GLU A 1 90 ? 6.368 20.708 -9.064 1.00 69.31 90 GLU A O 1
ATOM 668 N N . ASN A 1 91 ? 5.294 20.187 -7.158 1.00 67.50 91 ASN A N 1
ATOM 669 C CA . ASN A 1 91 ? 5.590 21.449 -6.467 1.00 67.50 91 ASN A CA 1
ATOM 670 C C . ASN A 1 91 ? 7.053 21.554 -5.991 1.00 67.50 91 ASN A C 1
ATOM 672 O O . ASN A 1 91 ? 7.582 22.658 -5.910 1.00 67.50 91 ASN A O 1
ATOM 676 N N . ASP A 1 92 ? 7.708 20.435 -5.667 1.00 61.91 92 ASP A N 1
ATOM 677 C CA . ASP A 1 92 ? 9.120 20.403 -5.243 1.00 61.91 92 ASP A CA 1
ATOM 678 C C . ASP A 1 92 ? 10.110 20.526 -6.422 1.00 61.91 92 ASP A C 1
ATOM 680 O O . ASP A 1 92 ? 11.309 20.746 -6.219 1.00 61.91 92 ASP A O 1
ATOM 684 N N . ALA A 1 93 ? 9.634 20.334 -7.656 1.00 59.94 93 ALA A N 1
ATOM 685 C CA . ALA A 1 93 ? 10.439 20.400 -8.876 1.00 59.94 93 ALA A CA 1
ATOM 686 C C . ALA A 1 93 ? 10.529 21.813 -9.495 1.00 59.94 93 ALA A C 1
ATOM 688 O O . ALA A 1 93 ? 11.283 21.995 -10.458 1.00 59.94 93 ALA A O 1
ATOM 689 N N . GLU A 1 94 ? 9.781 22.786 -8.961 1.00 50.47 94 GLU A N 1
ATOM 690 C CA . GLU A 1 94 ? 9.691 24.185 -9.419 1.00 50.47 94 GLU A CA 1
ATOM 691 C C . GLU A 1 94 ? 10.514 25.145 -8.537 1.00 50.47 94 GLU A C 1
ATOM 693 O O . GLU A 1 94 ? 11.192 26.033 -9.111 1.00 50.47 94 GLU A O 1
#

Secondary structure (DSSP, 8-state):
---PPPTT---S-HHHHHHHHHHHHHHHHHTT--HHHHHHHTTS-HHHHHHHHTTSSPPPHHHHHHHHHHTTS-HHHHHHHHHHHHHHHHHHT-

Nearest PDB structures (foldseek):
  2b5a-assembly1_A  TM=9.364E-01  e=2.841E-05  [Bacillus] caldolyticus
  1y7y-assembly1_B  TM=9.500E-01  e=3.502E-05  Aeromonas hydrophila
  3f51-assembly1_A  TM=9.708E-01  e=7.681E-05  Corynebacterium glutamicum
  3f52-assembly1_A  TM=9.603E-01  e=1.366E-04  Corynebacterium glutamicum
  5woq-assembly2_C  TM=9.406E-01  e=1.297E-04  Mycolicibacterium smegmatis MC2 155

Foldseek 3Di:
DDPDDDPDPPPPDLLLQQLLLCLLVVLCVVVVHDLCQLCVQLVHDSVVNVCSNRSVDDDDPSSLCSSCVSSVHHSVVSVVSSVVSSVVVVVVVD

Radius of gyration: 14.56 Å; Cα contacts (8 Å, |Δi|>4): 101; chains: 1; bounding box: 26×36×53 Å

InterPro domains:
  IPR001387 Cro/C1-type, helix-turn-helix domain [PF01381] (24-76)
  IPR001387 Cro/C1-type, helix-turn-helix domain [PS50943] (24-78)
  IPR001387 Cro/C1-type, helix-turn-helix domain [SM00530] (23-78)
  IPR001387 Cro/C1-type, helix-turn-helix domain [cd00093] (21-74)
  IPR010982 Lambda repressor-like, DNA-binding domain superfamily [G3DSA:1.10.260.40] (17-94)
  IPR010982 Lambda repressor-like, DNA-binding domain superfamily [SSF47413] (13-83)
  IPR050807 Transcriptional regulator/dioxygenase, bacterial-type [PTHR46797] (20-92)

Solvent-accessible surface area (backbone atoms only — not comparable to full-atom values): 5216 Å² total; per-residue (Å²): 137,82,89,66,78,70,91,76,79,72,74,91,52,59,59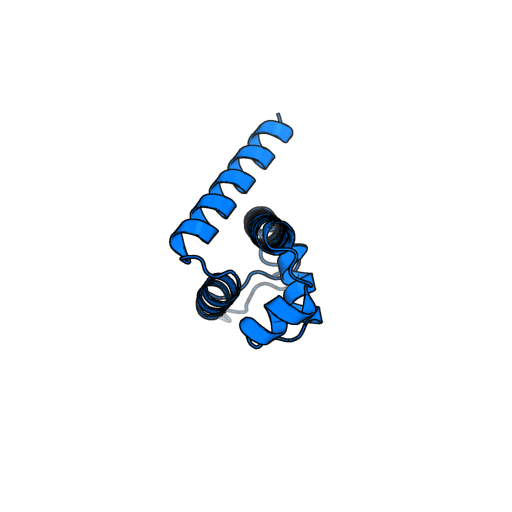,66,17,30,20,39,7,45,35,52,45,51,61,34,50,76,69,72,50,52,64,56,58,43,12,54,60,36,70,46,56,43,70,56,46,50,34,25,44,65,19,76,38,75,74,52,72,73,49,47,48,30,43,20,54,44,68,73,46,51,49,67,58,51,49,53,43,17,52,53,40,49,56,52,55,60,64,74,74,111

Organism: Burkholderia cenocepacia (strain ATCC BAA-245 / DSM 16553 / LMG 16656 / NCTC 13227 / J2315 / CF5610) (NCBI:txid216591)

Mean predicted aligned error: 6.73 Å

Sequence (94 aa):
MQRGRPAGTRTYESEPARAFGVAVREARTAQGLAQEVLAEQAGIARSHMGKIERGEHMPTLVLILRIAKGLGCSAAALMAATEAQLSEEENDAE